Protein AF-A0A7Y6PJ23-F1 (afdb_monomer_lite)

Secondary structure (DSSP, 8-state):
--HHHHHHHHHHHHHHHHHHHHHHHT-TT---EEEEEEEEEEETTEEEEEEEEEEEETTTTEEEEEEESSSPPGGG-

InterPro domains:
  IPR004291 Transposase IS66, central domain [PF03050] (1-74)

Structure (mmCIF, N/CA/C/O backbone):
data_AF-A0A7Y6PJ23-F1
#
_entry.id   AF-A0A7Y6PJ23-F1
#
loop_
_atom_site.group_PDB
_atom_site.id
_atom_site.type_symbol
_atom_site.label_atom_id
_atom_site.label_alt_id
_atom_site.label_comp_id
_atom_site.label_asym_id
_atom_site.label_entity_id
_atom_site.label_seq_id
_atom_site.pdbx_PDB_ins_code
_atom_site.Cartn_x
_atom_site.Cartn_y
_atom_site.Cartn_z
_atom_site.occupancy
_atom_site.B_iso_or_equiv
_atom_site.auth_seq_id
_atom_site.auth_comp_id
_atom_site.auth_asym_id
_atom_site.auth_atom_id
_atom_site.pdbx_PDB_model_num
ATOM 1 N N . ASN A 1 1 ? 17.918 17.939 -18.911 1.00 62.03 1 ASN A N 1
ATOM 2 C CA . ASN A 1 1 ? 16.671 17.804 -18.123 1.00 62.03 1 ASN A CA 1
ATOM 3 C C . ASN A 1 1 ? 15.753 16.784 -18.774 1.00 62.03 1 ASN A C 1
ATOM 5 O O . ASN A 1 1 ? 15.002 17.123 -19.671 1.00 62.03 1 ASN A O 1
ATOM 9 N N . THR A 1 2 ? 15.863 15.520 -18.378 1.00 88.06 2 THR A N 1
ATOM 10 C CA . THR A 1 2 ? 15.125 14.394 -18.973 1.00 88.06 2 THR A CA 1
ATOM 11 C C . THR A 1 2 ? 13.858 14.075 -18.173 1.00 88.06 2 THR A C 1
ATOM 13 O O . THR A 1 2 ? 13.839 14.261 -16.957 1.00 88.06 2 THR A O 1
ATOM 16 N N . LEU A 1 3 ? 12.827 13.524 -18.827 1.00 92.69 3 LEU A N 1
ATOM 17 C CA . LEU A 1 3 ? 11.572 13.052 -18.208 1.00 92.69 3 LEU A CA 1
ATOM 18 C C . LEU A 1 3 ? 11.808 12.208 -16.942 1.00 92.69 3 LEU A C 1
ATOM 20 O O . LEU A 1 3 ? 11.143 12.385 -15.927 1.00 92.69 3 LEU A O 1
ATOM 24 N N . ARG A 1 4 ? 12.827 11.342 -16.967 1.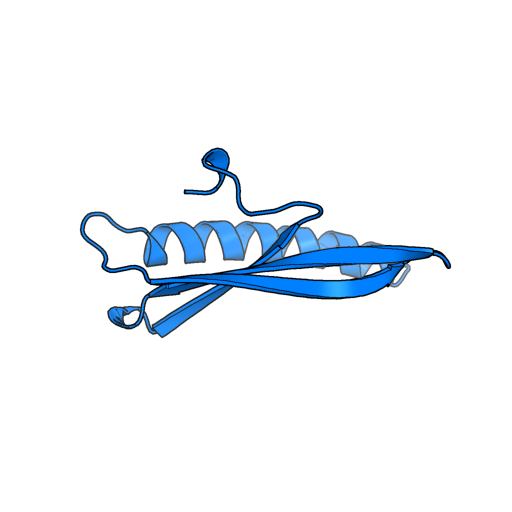00 91.19 4 ARG A N 1
ATOM 25 C CA . ARG A 1 4 ? 13.225 10.508 -15.823 1.00 91.19 4 ARG A CA 1
ATOM 26 C C . ARG A 1 4 ? 13.557 11.320 -14.566 1.00 91.19 4 ARG A C 1
ATOM 28 O O . ARG A 1 4 ? 13.238 10.877 -13.467 1.00 91.19 4 ARG A O 1
ATOM 35 N N . ASN A 1 5 ? 14.184 12.486 -14.709 1.00 93.56 5 ASN A N 1
ATOM 36 C CA . ASN A 1 5 ? 14.542 13.331 -13.568 1.00 93.56 5 ASN A CA 1
ATOM 37 C C . ASN A 1 5 ? 13.308 14.026 -12.986 1.00 93.56 5 ASN A C 1
ATOM 39 O O . ASN A 1 5 ? 13.186 14.105 -11.767 1.00 93.56 5 ASN A O 1
ATOM 43 N N . TRP A 1 6 ? 12.376 14.460 -13.839 1.00 94.38 6 TRP A N 1
ATOM 44 C CA . TRP A 1 6 ? 11.086 14.998 -13.402 1.00 94.38 6 TRP A CA 1
ATOM 45 C C . TRP A 1 6 ? 10.265 13.954 -12.649 1.00 94.38 6 TRP A C 1
ATOM 47 O O . TRP A 1 6 ? 9.789 14.237 -11.556 1.00 94.38 6 TRP A O 1
ATOM 57 N N . LEU A 1 7 ? 10.189 12.725 -13.167 1.00 94.19 7 LEU A N 1
ATOM 58 C CA . LEU A 1 7 ? 9.495 11.623 -12.496 1.00 94.19 7 LEU A CA 1
ATOM 59 C C . LEU A 1 7 ? 10.138 11.261 -11.152 1.00 94.19 7 LEU A C 1
ATOM 61 O O . LEU A 1 7 ? 9.425 11.028 -10.183 1.00 94.19 7 LEU A O 1
ATOM 65 N N . LYS A 1 8 ? 11.476 11.252 -11.063 1.00 92.44 8 LYS A N 1
ATOM 66 C CA . LYS A 1 8 ? 12.177 11.023 -9.790 1.00 92.44 8 LYS A CA 1
ATOM 67 C C . LYS A 1 8 ? 11.866 12.105 -8.754 1.00 92.44 8 LYS A C 1
ATOM 69 O O . LYS A 1 8 ? 11.574 11.759 -7.619 1.00 92.44 8 LYS A O 1
ATOM 74 N N . LYS A 1 9 ? 11.900 13.384 -9.143 1.00 92.88 9 LYS A N 1
ATOM 75 C CA . LYS A 1 9 ? 11.557 14.498 -8.243 1.00 92.88 9 LYS A CA 1
ATOM 76 C C . LYS A 1 9 ? 10.086 14.457 -7.830 1.00 92.88 9 LYS A C 1
ATOM 78 O O 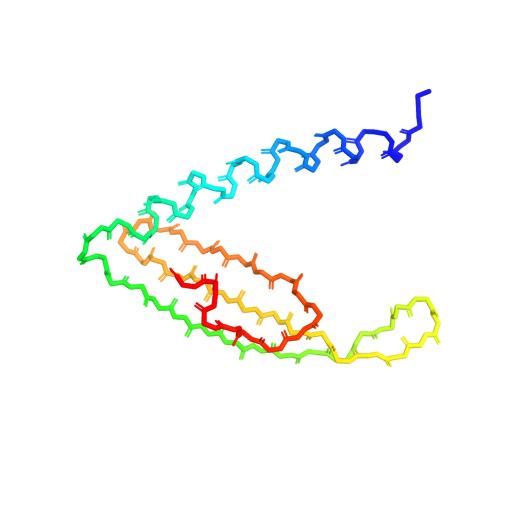. LYS A 1 9 ? 9.784 14.573 -6.652 1.00 92.88 9 LYS A O 1
ATOM 83 N N . GLY A 1 10 ? 9.184 14.235 -8.788 1.00 93.81 10 GLY A N 1
ATOM 84 C CA . GLY A 1 10 ? 7.749 14.098 -8.532 1.00 93.81 10 GLY A CA 1
ATOM 85 C C . GLY A 1 10 ? 7.435 12.953 -7.571 1.00 93.81 10 GLY A C 1
ATOM 86 O O . GLY A 1 10 ? 6.616 13.120 -6.674 1.00 93.81 10 GLY A O 1
ATOM 87 N N . LYS A 1 11 ? 8.142 11.822 -7.700 1.00 92.75 11 LYS A N 1
ATOM 88 C CA . LYS A 1 11 ? 8.019 10.702 -6.763 1.00 92.75 11 LYS A CA 1
ATOM 89 C C . LYS A 1 11 ? 8.313 11.124 -5.323 1.00 92.75 11 LYS A C 1
ATOM 91 O O . LYS A 1 11 ? 7.546 10.743 -4.453 1.00 92.75 11 LYS A O 1
ATOM 96 N N . THR A 1 12 ? 9.359 11.911 -5.071 1.00 93.31 12 THR A N 1
ATOM 97 C CA . THR A 1 12 ? 9.698 12.355 -3.708 1.00 93.31 12 THR A CA 1
ATOM 98 C C . THR A 1 12 ? 8.538 13.105 -3.049 1.00 93.31 12 THR A C 1
ATOM 100 O O . THR A 1 12 ? 8.146 12.756 -1.942 1.00 93.31 12 THR A O 1
ATOM 103 N N . TYR A 1 13 ? 7.920 14.054 -3.759 1.00 91.94 13 TYR A N 1
ATOM 104 C CA . TYR A 1 13 ? 6.762 14.791 -3.237 1.00 91.94 13 TYR A CA 1
ATOM 105 C C . TYR A 1 13 ? 5.543 13.891 -2.995 1.00 91.94 13 TYR A C 1
ATOM 107 O O . TYR A 1 13 ? 4.824 14.057 -2.013 1.00 91.94 13 TYR A O 1
ATOM 115 N N . LEU A 1 14 ? 5.301 12.926 -3.887 1.00 91.12 14 LEU A N 1
ATOM 116 C CA . LEU A 1 14 ? 4.208 11.968 -3.719 1.00 91.12 14 LEU A CA 1
ATOM 117 C C . LEU A 1 14 ? 4.454 11.018 -2.542 1.00 91.12 14 LEU A C 1
ATOM 119 O O . LEU A 1 14 ? 3.509 10.699 -1.826 1.00 91.12 14 LEU A O 1
ATOM 123 N N . ASP A 1 15 ? 5.699 10.594 -2.318 1.00 90.00 15 ASP A N 1
ATOM 124 C CA . ASP A 1 15 ? 6.064 9.736 -1.189 1.00 90.00 15 ASP A CA 1
ATOM 125 C C . ASP A 1 15 ? 5.807 10.462 0.149 1.00 90.00 15 ASP A C 1
ATOM 127 O O . ASP A 1 15 ? 5.203 9.884 1.054 1.00 90.00 15 ASP A O 1
ATOM 131 N N . GLU A 1 16 ? 6.162 11.748 0.256 1.00 92.69 16 GLU A N 1
ATOM 132 C CA . GLU A 1 16 ? 5.856 12.581 1.432 1.00 92.69 16 GLU A CA 1
ATOM 133 C C . GLU A 1 16 ? 4.345 12.750 1.651 1.00 92.69 16 GLU A C 1
ATOM 135 O O . GLU A 1 16 ? 3.850 12.602 2.772 1.00 92.69 16 GLU A O 1
ATOM 140 N N . LEU A 1 17 ? 3.584 12.996 0.578 1.00 91.69 17 LEU A N 1
ATOM 141 C CA . LEU A 1 17 ? 2.128 13.118 0.651 1.00 91.69 17 LEU A CA 1
ATOM 142 C C . LEU A 1 17 ? 1.469 11.819 1.139 1.00 91.69 17 LEU A C 1
ATOM 144 O O . LEU A 1 17 ? 0.544 11.863 1.949 1.00 91.69 17 LEU A O 1
ATOM 148 N N . VAL A 1 18 ? 1.951 10.659 0.684 1.00 89.88 18 VAL A N 1
ATOM 149 C CA . VAL A 1 18 ? 1.450 9.353 1.138 1.00 89.88 18 VAL A CA 1
ATOM 150 C C . VAL A 1 18 ? 1.674 9.169 2.640 1.00 89.88 18 VAL A C 1
ATOM 152 O O . VAL A 1 18 ? 0.779 8.656 3.310 1.00 89.88 18 VAL A O 1
ATOM 155 N N . CYS A 1 19 ? 2.805 9.618 3.193 1.00 90.69 19 CYS A N 1
ATOM 156 C CA . CYS A 1 19 ? 3.051 9.570 4.639 1.00 90.69 19 CYS A CA 1
ATOM 157 C C . CYS A 1 19 ? 2.009 10.377 5.431 1.00 90.69 19 CYS A C 1
ATOM 159 O O . CYS A 1 19 ? 1.471 9.879 6.420 1.00 90.69 19 CYS A O 1
ATOM 161 N N . VAL A 1 20 ? 1.674 11.586 4.972 1.00 92.50 20 VAL A N 1
ATOM 162 C CA . VAL A 1 20 ? 0.656 12.437 5.615 1.00 92.50 20 VAL A CA 1
ATOM 163 C C . VAL A 1 20 ? -0.746 11.838 5.473 1.00 92.50 20 VAL A C 1
ATOM 165 O O . VAL A 1 20 ? -1.511 11.790 6.432 1.00 92.50 20 VAL A O 1
ATOM 168 N N . LEU A 1 21 ? -1.100 11.326 4.292 1.00 91.31 21 LEU A N 1
ATOM 169 C CA . LEU A 1 21 ? -2.400 10.680 4.088 1.00 91.31 21 LEU A CA 1
ATOM 170 C C . LEU A 1 21 ? -2.553 9.428 4.956 1.00 91.31 21 LEU A C 1
ATOM 172 O O . LEU A 1 21 ? -3.639 9.184 5.484 1.00 91.31 21 LEU A O 1
ATOM 176 N N . LYS A 1 22 ? -1.474 8.656 5.137 1.00 90.88 22 LYS A N 1
ATOM 177 C CA . LYS A 1 22 ? -1.450 7.507 6.047 1.00 90.88 22 LYS A CA 1
ATOM 178 C C . LYS A 1 22 ? -1.693 7.919 7.491 1.00 90.88 22 LYS A C 1
ATOM 180 O O . LYS A 1 22 ? -2.536 7.301 8.128 1.00 90.88 22 LYS A O 1
ATOM 185 N N . SER A 1 23 ? -1.003 8.941 8.001 1.00 92.88 23 SER A N 1
ATOM 186 C CA . SER A 1 23 ? -1.174 9.358 9.400 1.00 92.88 23 SER A CA 1
ATOM 187 C C . SER A 1 23 ? -2.600 9.833 9.691 1.00 92.88 23 SER A C 1
ATOM 189 O O . SER A 1 23 ? -3.141 9.522 10.745 1.00 92.88 23 SER A O 1
ATOM 191 N N . ILE A 1 24 ? -3.245 10.502 8.729 1.00 91.88 24 ILE A N 1
ATOM 192 C CA . ILE A 1 24 ? -4.654 10.912 8.827 1.00 91.88 24 ILE A CA 1
ATOM 193 C C . ILE A 1 24 ? -5.597 9.703 8.752 1.00 91.88 24 ILE A C 1
ATOM 195 O O . ILE A 1 24 ? -6.591 9.639 9.473 1.00 91.88 24 ILE A O 1
ATOM 199 N N . ALA A 1 25 ? -5.325 8.750 7.856 1.00 91.88 25 ALA A N 1
ATOM 200 C CA . ALA A 1 25 ? -6.168 7.570 7.679 1.00 91.88 25 ALA A CA 1
ATOM 201 C C . ALA A 1 25 ? -6.069 6.587 8.856 1.00 91.88 25 ALA A C 1
ATOM 203 O O . ALA A 1 25 ? -7.051 5.905 9.139 1.00 91.88 25 ALA A O 1
ATOM 204 N N . LEU A 1 26 ? -4.907 6.521 9.512 1.00 92.19 26 LEU A N 1
ATOM 205 C CA . LEU A 1 26 ? -4.572 5.608 10.609 1.00 92.19 26 LEU A CA 1
ATOM 206 C C . LEU A 1 26 ? -4.566 6.299 11.981 1.00 92.19 26 LEU A C 1
ATOM 208 O O . LEU A 1 26 ? -3.960 5.794 12.924 1.00 92.19 26 LEU A O 1
ATOM 212 N N . GLU A 1 27 ? -5.208 7.461 12.108 1.00 94.56 27 GLU A N 1
ATOM 213 C CA . GLU A 1 27 ? -5.350 8.126 13.402 1.00 94.56 27 GLU A CA 1
ATOM 214 C C . GLU A 1 27 ? -5.987 7.172 14.422 1.00 94.56 27 GLU A C 1
ATOM 216 O O . GLU A 1 27 ? -6.835 6.348 14.064 1.00 94.56 27 GLU A O 1
ATOM 221 N N . LYS A 1 28 ? -5.567 7.274 15.687 1.00 93.25 28 LYS A N 1
ATOM 222 C CA . LYS A 1 28 ? -6.011 6.385 16.763 1.00 93.25 28 LYS A CA 1
ATOM 223 C C . LYS A 1 28 ? -7.539 6.234 16.763 1.00 93.25 28 LYS A C 1
ATOM 225 O O . LYS A 1 28 ? -8.267 7.204 16.579 1.00 93.25 28 LYS A O 1
ATOM 230 N N . ASP A 1 29 ? -7.993 4.998 16.961 1.00 93.56 29 ASP A N 1
ATOM 231 C CA . ASP A 1 29 ? -9.410 4.613 16.999 1.00 93.56 29 ASP A CA 1
ATOM 232 C C . ASP A 1 29 ? -10.157 4.766 15.651 1.00 93.56 29 ASP A C 1
ATOM 234 O O . ASP A 1 29 ? -11.378 4.609 15.586 1.00 93.56 29 ASP A O 1
ATOM 238 N N . SER A 1 30 ? -9.440 4.999 14.542 1.00 93.12 30 SER A N 1
ATOM 239 C CA . SER A 1 30 ? -10.026 4.988 13.196 1.00 93.12 30 SER A CA 1
ATOM 240 C C . SER A 1 30 ? -10.463 3.590 12.762 1.00 93.12 30 SER A C 1
ATOM 242 O O . SER A 1 30 ? -9.715 2.616 12.858 1.00 93.12 30 SER A O 1
ATOM 244 N N . ILE A 1 31 ? -11.649 3.506 12.155 1.00 94.75 31 ILE A N 1
ATOM 245 C CA . ILE A 1 31 ? -12.091 2.305 11.440 1.00 94.75 31 ILE A CA 1
ATOM 246 C C . ILE A 1 31 ? -11.517 2.347 10.022 1.00 94.75 31 ILE A C 1
ATOM 248 O O . ILE A 1 31 ? -11.927 3.164 9.193 1.00 94.75 31 ILE A O 1
ATOM 252 N N . VAL A 1 32 ? -10.585 1.437 9.740 1.00 94.31 32 VAL A N 1
ATOM 253 C CA . VAL A 1 32 ? -9.904 1.335 8.445 1.00 94.31 32 VAL A CA 1
ATOM 254 C C . VAL A 1 32 ? -10.177 -0.029 7.831 1.00 94.31 32 VAL A C 1
ATOM 256 O O . VAL A 1 32 ? -9.938 -1.070 8.441 1.00 94.31 32 VAL A O 1
ATOM 259 N N . ASN A 1 33 ? -10.686 -0.031 6.603 1.00 93.88 33 ASN A N 1
ATOM 260 C CA . ASN A 1 33 ? -10.854 -1.243 5.818 1.00 93.88 33 ASN A CA 1
ATOM 261 C C . ASN A 1 33 ? -9.576 -1.519 5.026 1.00 93.88 33 ASN A C 1
ATOM 263 O O . ASN A 1 33 ? -8.977 -0.602 4.468 1.00 93.88 33 ASN A O 1
ATOM 267 N N . CYS A 1 34 ? -9.189 -2.788 4.953 1.00 91.94 34 CYS A N 1
ATOM 268 C CA . CYS A 1 34 ? -8.029 -3.221 4.191 1.00 91.94 34 CYS A CA 1
ATOM 269 C C . CYS A 1 34 ? -8.436 -4.336 3.235 1.00 91.94 34 CYS A C 1
ATOM 271 O O . CYS A 1 34 ? -9.109 -5.271 3.666 1.00 91.94 34 CYS A O 1
ATOM 273 N N . ASP A 1 35 ? -7.980 -4.265 1.990 1.00 92.44 35 ASP A N 1
ATOM 274 C CA . ASP A 1 35 ? -8.195 -5.324 1.004 1.00 92.44 35 ASP A CA 1
ATOM 275 C C . ASP A 1 35 ? -6.935 -5.565 0.169 1.00 92.44 35 ASP A C 1
ATOM 277 O O . ASP A 1 35 ? -6.096 -4.670 0.036 1.00 92.44 35 ASP A O 1
ATOM 281 N N . GLU A 1 36 ? -6.795 -6.774 -0.370 1.00 91.62 36 GLU A N 1
ATOM 282 C CA . GLU A 1 36 ? -5.683 -7.176 -1.228 1.00 91.62 36 GLU A CA 1
ATOM 283 C C . GLU A 1 36 ? -6.197 -7.918 -2.461 1.00 91.62 36 GLU A C 1
ATOM 285 O O . GLU A 1 36 ? -6.965 -8.873 -2.379 1.00 91.62 36 GLU A O 1
ATOM 290 N N . THR A 1 37 ? -5.679 -7.525 -3.618 1.00 92.38 37 THR A N 1
ATOM 291 C CA . THR A 1 37 ? -5.840 -8.242 -4.875 1.00 92.38 37 THR A CA 1
ATOM 292 C C . THR A 1 37 ? -4.484 -8.467 -5.531 1.00 92.38 37 THR A C 1
ATOM 294 O O . THR A 1 37 ? -3.459 -7.904 -5.138 1.00 92.38 37 THR A O 1
ATOM 297 N N . TRP A 1 38 ? -4.451 -9.302 -6.560 1.00 92.00 38 TRP A N 1
ATOM 298 C CA . TRP A 1 38 ? -3.257 -9.505 -7.360 1.00 92.00 38 TRP A CA 1
ATOM 299 C C . TRP A 1 38 ? -3.602 -9.653 -8.832 1.00 92.00 38 TRP A C 1
ATOM 301 O O . TRP A 1 38 ? -4.647 -10.177 -9.205 1.00 92.00 38 TRP A O 1
ATOM 311 N N . CYS A 1 39 ? -2.676 -9.224 -9.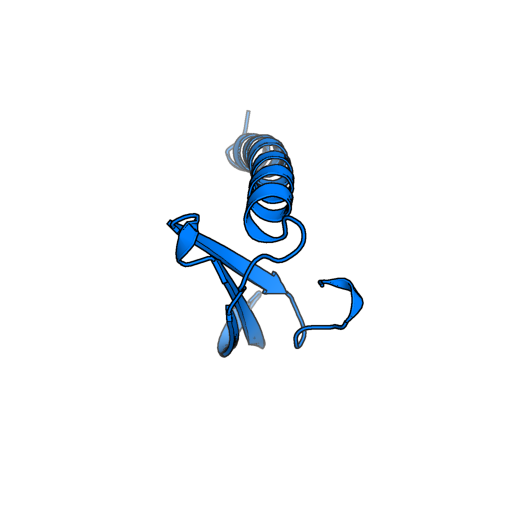683 1.00 90.50 39 CYS A N 1
ATOM 312 C CA . CYS A 1 39 ? -2.778 -9.389 -11.124 1.00 90.50 39 CYS A CA 1
ATOM 313 C C . CYS A 1 39 ? -1.449 -9.885 -11.702 1.00 90.50 39 CYS A C 1
ATOM 315 O O . CYS A 1 39 ? -0.364 -9.575 -11.201 1.00 90.50 39 CYS A O 1
ATOM 317 N N . LYS A 1 40 ? -1.528 -10.682 -12.769 1.00 91.69 40 LYS A N 1
ATOM 318 C CA . LYS A 1 40 ? -0.364 -11.114 -13.542 1.00 91.69 40 LYS A CA 1
ATOM 319 C C . LYS A 1 40 ? 0.039 -9.985 -14.495 1.00 91.69 40 LYS A C 1
ATOM 321 O O . LYS A 1 40 ? -0.652 -9.725 -15.472 1.00 91.69 40 LYS A O 1
ATOM 326 N N . VAL A 1 41 ? 1.172 -9.334 -14.236 1.00 90.06 41 VAL A N 1
ATOM 327 C CA . VAL A 1 41 ? 1.682 -8.209 -15.041 1.00 90.06 41 VAL A CA 1
ATOM 328 C C . VAL A 1 41 ? 2.940 -8.604 -15.812 1.00 90.06 41 VAL A C 1
ATOM 330 O O . VAL A 1 41 ? 3.767 -9.356 -15.296 1.00 90.06 41 VAL A O 1
ATOM 333 N N . ARG A 1 42 ? 3.117 -8.088 -17.035 1.00 91.25 42 ARG A N 1
ATOM 334 C CA . ARG A 1 42 ? 4.370 -8.226 -17.801 1.00 91.25 42 ARG A CA 1
ATOM 335 C C . ARG A 1 42 ? 5.305 -7.076 -17.425 1.00 91.25 42 ARG A C 1
ATOM 337 O O . ARG A 1 42 ? 4.992 -5.920 -17.690 1.00 91.25 42 ARG A O 1
ATOM 344 N N . LYS A 1 43 ? 6.440 -7.373 -16.794 1.00 84.94 43 LYS A N 1
ATOM 345 C CA . LYS A 1 43 ? 7.483 -6.398 -16.439 1.00 84.94 43 LYS A CA 1
ATOM 346 C C . LYS A 1 43 ? 8.802 -6.887 -17.020 1.00 84.94 43 LYS A C 1
ATOM 348 O O . LYS A 1 43 ? 9.130 -8.041 -16.818 1.00 84.94 43 LYS A O 1
ATOM 353 N N . TYR A 1 44 ? 9.538 -6.033 -17.733 1.00 85.38 44 TYR A N 1
ATOM 354 C CA . TYR A 1 44 ? 10.821 -6.396 -18.369 1.00 85.38 44 TYR A CA 1
ATOM 355 C C . TYR A 1 44 ? 10.771 -7.756 -19.084 1.00 85.38 44 TYR A C 1
ATOM 357 O O . TYR A 1 44 ? 11.585 -8.641 -18.837 1.00 85.38 44 TYR A O 1
ATOM 365 N N . ASP A 1 45 ? 9.742 -7.918 -19.910 1.00 91.12 45 ASP A N 1
ATOM 366 C CA . ASP A 1 45 ? 9.502 -9.095 -20.743 1.00 91.12 45 ASP A CA 1
ATOM 367 C C . ASP A 1 45 ? 9.181 -10.426 -20.037 1.00 91.12 45 ASP A C 1
ATOM 369 O O . ASP A 1 45 ? 8.955 -11.436 -20.693 1.00 91.12 45 ASP A O 1
ATOM 373 N N . HIS A 1 46 ? 9.037 -10.429 -18.710 1.00 90.69 46 HIS A N 1
ATOM 374 C CA . HIS A 1 46 ? 8.561 -11.583 -17.949 1.00 90.69 46 HIS A CA 1
ATOM 375 C C . HIS A 1 46 ? 7.223 -11.290 -17.268 1.00 90.69 46 HIS A C 1
ATOM 377 O O . HIS A 1 46 ? 6.940 -10.167 -16.843 1.00 90.69 46 HIS A O 1
ATOM 383 N N . TYR A 1 47 ? 6.379 -12.314 -17.144 1.00 91.00 47 TYR A N 1
ATOM 384 C CA . TYR A 1 47 ? 5.166 -12.212 -16.341 1.00 91.00 47 TYR A CA 1
ATOM 385 C C . TYR A 1 47 ? 5.471 -12.467 -14.874 1.00 91.00 47 TYR A C 1
ATOM 387 O O . TYR A 1 47 ? 6.159 -13.423 -14.528 1.00 91.00 47 TYR A O 1
ATOM 395 N N . LYS A 1 48 ? 4.891 -11.649 -14.004 1.00 88.19 48 LYS A N 1
ATOM 396 C CA . LYS A 1 48 ? 4.980 -11.819 -12.558 1.00 88.19 48 LYS A CA 1
ATOM 397 C C . LYS A 1 48 ? 3.657 -11.494 -11.886 1.00 88.19 48 LYS A C 1
ATOM 399 O O . LYS A 1 48 ? 2.854 -10.719 -12.404 1.00 88.19 48 LYS A O 1
ATOM 404 N N . LYS A 1 49 ? 3.448 -12.076 -10.711 1.00 88.69 49 LYS A N 1
ATOM 405 C CA . LYS A 1 49 ? 2.339 -11.722 -9.830 1.00 88.69 49 LYS A CA 1
ATOM 406 C C . LYS A 1 49 ? 2.666 -10.387 -9.156 1.00 88.69 49 LYS A C 1
ATOM 408 O O . LYS A 1 49 ? 3.694 -10.274 -8.494 1.00 88.69 49 LYS A O 1
ATOM 413 N N . CYS A 1 50 ? 1.827 -9.380 -9.360 1.00 88.12 50 CYS A N 1
ATOM 414 C CA . CYS A 1 50 ? 1.892 -8.110 -8.647 1.00 88.12 50 CYS A CA 1
ATOM 415 C C . CYS A 1 50 ? 0.693 -8.009 -7.723 1.00 88.12 50 CYS A C 1
ATOM 417 O O . CYS A 1 50 ? -0.439 -8.192 -8.167 1.00 88.12 50 CYS A O 1
ATOM 419 N N . TYR A 1 51 ? 0.962 -7.722 -6.458 1.00 88.50 51 TYR A N 1
ATOM 420 C CA . TYR A 1 51 ? -0.067 -7.501 -5.462 1.00 88.50 51 TYR A CA 1
ATOM 421 C C . TYR A 1 51 ? -0.373 -6.011 -5.387 1.00 88.50 51 TYR A C 1
ATOM 423 O O . TYR A 1 51 ? 0.514 -5.165 -5.533 1.00 88.50 51 TYR A O 1
ATOM 431 N N . ILE A 1 52 ? -1.649 -5.714 -5.199 1.00 89.94 52 ILE A N 1
ATOM 432 C CA . ILE A 1 52 ? -2.163 -4.377 -4.965 1.00 89.94 52 ILE A CA 1
ATOM 433 C C . ILE A 1 52 ? -3.021 -4.493 -3.723 1.00 89.94 52 ILE A C 1
ATOM 435 O O . ILE A 1 52 ? -3.952 -5.293 -3.689 1.00 89.94 52 ILE A O 1
ATOM 439 N N . TRP A 1 53 ? -2.723 -3.696 -2.713 1.00 90.75 53 TRP A N 1
ATOM 440 C CA . TRP A 1 53 ? -3.563 -3.621 -1.529 1.00 90.75 53 TRP A CA 1
ATOM 441 C C . TRP A 1 53 ? -3.938 -2.175 -1.250 1.00 90.75 53 TRP A C 1
ATOM 443 O O .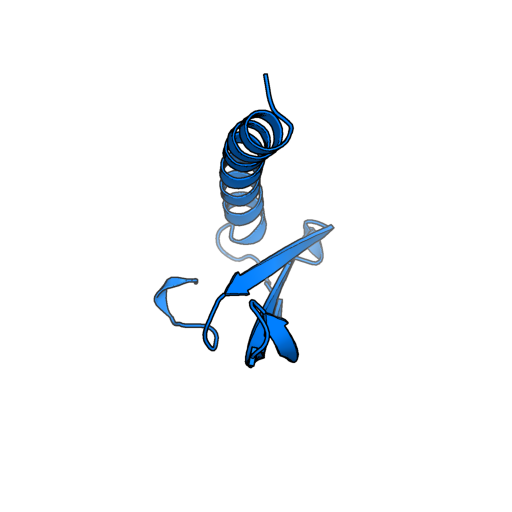 TRP A 1 53 ? -3.294 -1.237 -1.729 1.00 90.75 53 TRP A O 1
ATOM 453 N N . VAL A 1 54 ? -5.040 -2.001 -0.531 1.00 92.00 54 VAL A N 1
ATOM 454 C CA . VAL A 1 54 ? -5.645 -0.695 -0.290 1.00 92.00 54 VAL A CA 1
ATOM 455 C C . VAL A 1 54 ? -6.008 -0.536 1.179 1.00 92.00 54 VAL A C 1
ATOM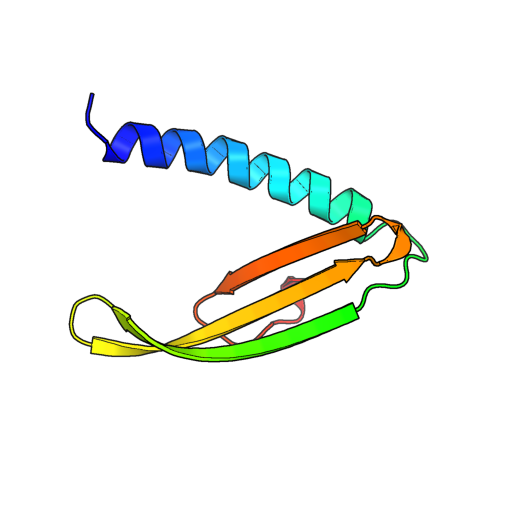 457 O O . VAL A 1 54 ? -6.521 -1.465 1.801 1.00 92.00 54 VAL A O 1
ATOM 460 N N . LEU A 1 55 ? -5.755 0.657 1.718 1.00 92.69 55 LEU A N 1
ATOM 461 C CA . LEU A 1 55 ? -6.300 1.131 2.989 1.00 92.69 55 LEU A CA 1
ATOM 462 C C . LEU A 1 55 ? -7.407 2.135 2.695 1.00 92.69 55 LEU A C 1
ATOM 464 O O . LEU A 1 55 ? -7.163 3.146 2.037 1.00 92.69 55 LEU A O 1
ATOM 468 N N . VAL A 1 56 ? -8.614 1.867 3.181 1.00 94.81 56 VAL A N 1
ATOM 469 C CA . VAL A 1 56 ? -9.777 2.732 2.995 1.00 94.81 56 VAL A CA 1
ATOM 470 C C . VAL A 1 56 ? -10.269 3.204 4.353 1.00 94.81 56 VAL A C 1
ATOM 472 O O . VAL A 1 56 ? -10.761 2.411 5.154 1.00 94.81 56 VAL A O 1
ATOM 475 N N . ASN A 1 57 ? -10.196 4.509 4.591 1.00 95.88 57 ASN A N 1
ATOM 476 C CA . ASN A 1 57 ? -10.867 5.148 5.714 1.00 95.88 57 ASN A CA 1
ATOM 477 C C . ASN A 1 57 ? -12.078 5.918 5.172 1.00 95.88 57 ASN A C 1
ATOM 479 O O . ASN A 1 57 ? -11.955 6.990 4.573 1.00 95.88 57 ASN A O 1
ATOM 483 N N . LYS A 1 58 ? -13.275 5.353 5.372 1.00 95.06 58 LYS A N 1
ATOM 484 C CA . LYS A 1 58 ? -14.527 5.927 4.853 1.00 95.06 58 LYS A CA 1
ATOM 485 C C . LYS A 1 58 ? -14.877 7.263 5.511 1.00 95.06 58 LYS A C 1
ATOM 487 O O . LYS A 1 58 ? -15.388 8.147 4.829 1.00 95.06 58 LYS A O 1
ATOM 492 N N . ALA A 1 59 ? -14.572 7.429 6.800 1.00 94.69 59 ALA A N 1
ATOM 493 C CA . ALA A 1 59 ? -14.839 8.666 7.535 1.00 94.69 59 ALA A CA 1
ATOM 494 C C . ALA A 1 59 ? -13.970 9.825 7.021 1.00 94.69 59 ALA A C 1
ATOM 496 O O . ALA A 1 59 ? -14.458 10.935 6.822 1.00 94.69 59 ALA A O 1
ATOM 497 N N . ARG A 1 60 ? -12.694 9.544 6.729 1.00 93.81 60 ARG A N 1
ATOM 498 C CA . ARG A 1 60 ? -11.739 10.501 6.148 1.00 93.81 60 ARG A CA 1
ATOM 499 C C . ARG A 1 60 ? -11.863 10.644 4.627 1.00 93.81 60 ARG A C 1
ATOM 501 O O . ARG A 1 60 ? -11.228 11.526 4.060 1.00 93.81 60 ARG A O 1
ATOM 508 N N . LYS A 1 61 ? -12.688 9.816 3.972 1.00 93.81 61 LYS A N 1
ATOM 509 C CA . LYS A 1 61 ? -12.841 9.734 2.506 1.00 93.81 61 LYS A CA 1
ATOM 510 C C . LYS A 1 61 ? -11.505 9.509 1.787 1.00 93.81 61 LYS A C 1
ATOM 512 O O . LYS A 1 61 ? -11.271 10.055 0.711 1.00 93.81 61 LYS A O 1
ATOM 517 N N . THR A 1 62 ? -10.630 8.702 2.382 1.00 92.88 62 THR A N 1
ATOM 518 C CA . THR A 1 62 ? -9.310 8.388 1.829 1.00 92.88 62 THR A CA 1
ATOM 519 C C . THR A 1 62 ? -9.224 6.925 1.412 1.00 92.88 62 THR A C 1
ATOM 521 O O . THR A 1 62 ? -9.703 6.028 2.107 1.00 92.88 62 THR A O 1
ATOM 524 N N . ALA A 1 63 ? -8.595 6.694 0.260 1.00 93.69 63 ALA A N 1
ATOM 525 C CA . ALA A 1 63 ? -8.203 5.379 -0.225 1.00 93.69 63 ALA A CA 1
ATOM 526 C C . ALA A 1 63 ? -6.735 5.448 -0.656 1.00 93.69 63 ALA A C 1
ATOM 528 O O . ALA A 1 63 ? -6.384 6.227 -1.543 1.00 93.69 63 ALA A O 1
ATOM 529 N N . ILE A 1 64 ? -5.877 4.667 -0.005 1.00 92.06 64 ILE A N 1
ATOM 530 C CA . ILE A 1 64 ? -4.434 4.664 -0.252 1.00 92.06 64 ILE A CA 1
ATOM 531 C C . ILE A 1 64 ? -4.060 3.306 -0.828 1.00 92.06 64 ILE A C 1
ATOM 533 O O . ILE A 1 64 ? -4.236 2.287 -0.164 1.00 92.06 64 ILE A O 1
ATOM 537 N N . PHE A 1 65 ? -3.569 3.304 -2.066 1.00 90.25 65 PHE A N 1
ATOM 538 C CA . PHE A 1 65 ? -3.162 2.099 -2.784 1.00 90.25 65 PHE A CA 1
ATOM 539 C C . PHE A 1 65 ? -1.659 1.878 -2.684 1.00 90.25 65 PHE A C 1
ATOM 541 O O . PHE A 1 65 ? -0.867 2.813 -2.818 1.00 90.25 65 PHE A O 1
ATOM 548 N N . PHE A 1 66 ? -1.277 0.618 -2.543 1.00 85.88 66 PHE A N 1
ATOM 549 C CA . PHE A 1 66 ? 0.104 0.185 -2.426 1.00 85.88 66 PHE A CA 1
ATOM 550 C C . PHE A 1 66 ? 0.427 -0.842 -3.496 1.00 85.88 66 PHE A C 1
ATOM 552 O O . PHE A 1 66 ? -0.359 -1.747 -3.773 1.00 85.88 66 PHE A O 1
ATOM 559 N N . TYR A 1 67 ? 1.606 -0.682 -4.089 1.00 83.31 67 TYR A N 1
ATOM 560 C 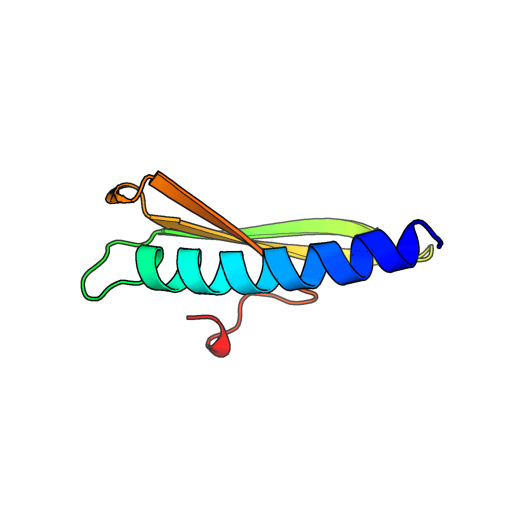CA . TYR A 1 67 ? 2.099 -1.510 -5.181 1.00 83.31 67 TYR A CA 1
ATOM 561 C C . TYR A 1 67 ? 3.440 -2.108 -4.774 1.00 83.31 67 TYR A C 1
ATOM 563 O O . TYR A 1 67 ? 4.490 -1.497 -4.978 1.00 83.31 67 TYR A O 1
ATOM 571 N N . GLU A 1 68 ? 3.407 -3.306 -4.202 1.00 69.50 68 GLU A N 1
ATOM 572 C CA . GLU A 1 68 ? 4.608 -4.000 -3.738 1.00 69.50 68 GLU A CA 1
ATOM 573 C C . GLU A 1 68 ? 4.831 -5.318 -4.487 1.00 69.50 68 GLU A C 1
ATOM 575 O O . GLU A 1 68 ? 3.927 -5.917 -5.077 1.00 69.50 68 GLU A O 1
ATOM 580 N N . ASN A 1 69 ? 6.086 -5.776 -4.503 1.00 64.12 69 ASN A N 1
ATOM 581 C CA . ASN A 1 69 ? 6.433 -7.099 -5.021 1.00 64.12 69 ASN A CA 1
ATOM 582 C C . ASN A 1 69 ? 6.263 -8.140 -3.906 1.00 64.12 69 ASN A C 1
ATOM 584 O O . ASN A 1 69 ? 7.245 -8.711 -3.447 1.00 64.12 69 ASN A O 1
ATOM 588 N N . GLY A 1 70 ? 5.033 -8.363 -3.455 1.00 68.25 70 GLY A N 1
ATOM 589 C CA . GLY A 1 70 ? 4.736 -9.323 -2.394 1.00 68.25 70 GLY A CA 1
ATOM 590 C C . GLY A 1 70 ? 3.348 -9.105 -1.806 1.00 68.25 70 GLY A C 1
ATOM 591 O O . GLY A 1 70 ? 2.761 -8.045 -2.001 1.00 68.25 70 GLY A O 1
ATOM 592 N N . SER A 1 71 ? 2.825 -10.118 -1.120 1.00 65.12 71 SER A N 1
ATOM 593 C CA . SER A 1 71 ? 1.606 -9.980 -0.317 1.00 65.12 71 SER A CA 1
ATOM 594 C C . SER A 1 71 ? 1.844 -9.025 0.854 1.00 65.12 71 SER A C 1
ATOM 596 O O . SER A 1 71 ? 2.971 -8.911 1.341 1.00 65.12 71 SER A O 1
ATOM 598 N N . ARG A 1 72 ? 0.782 -8.386 1.341 1.00 70.12 72 ARG A N 1
ATOM 599 C CA . ARG A 1 72 ? 0.795 -7.456 2.472 1.00 70.12 72 ARG A CA 1
ATOM 600 C C . ARG A 1 72 ? 1.457 -8.084 3.706 1.00 70.12 72 ARG A C 1
ATOM 602 O O . ARG A 1 72 ? 0.958 -9.065 4.258 1.00 70.12 72 ARG A O 1
ATOM 609 N N . GLY A 1 73 ? 2.563 -7.488 4.152 1.00 67.38 73 GLY A N 1
ATOM 610 C CA . GLY A 1 73 ? 3.242 -7.836 5.405 1.00 67.38 73 GLY A CA 1
ATOM 611 C C . GLY A 1 73 ? 2.596 -7.189 6.636 1.00 67.38 73 GLY A C 1
ATOM 612 O O . GLY A 1 73 ? 1.716 -6.338 6.516 1.00 67.38 73 GLY A O 1
ATOM 613 N N . ARG A 1 74 ? 3.043 -7.574 7.840 1.00 66.94 74 ARG A N 1
ATOM 614 C CA . ARG A 1 74 ? 2.663 -6.878 9.087 1.00 66.94 74 ARG A CA 1
ATOM 615 C C . ARG A 1 74 ? 3.343 -5.518 9.235 1.00 66.94 74 ARG A C 1
ATOM 617 O O . ARG A 1 74 ? 2.751 -4.643 9.841 1.00 66.94 74 ARG A O 1
ATOM 624 N N . ASP A 1 75 ? 4.513 -5.336 8.627 1.00 64.12 75 ASP A N 1
ATOM 625 C CA . ASP A 1 75 ? 5.331 -4.115 8.732 1.00 64.12 75 ASP A CA 1
ATOM 626 C C . ASP A 1 75 ? 4.706 -2.880 8.058 1.00 64.12 75 ASP A C 1
ATOM 628 O O . ASP A 1 75 ? 5.285 -1.796 8.075 1.00 64.12 75 ASP A O 1
ATOM 632 N N . VAL A 1 76 ? 3.549 -3.049 7.409 1.00 57.75 76 VAL A N 1
ATOM 633 C CA . VAL A 1 76 ? 2.855 -1.995 6.660 1.00 57.75 76 VAL A CA 1
ATOM 634 C C . VAL A 1 76 ? 1.593 -1.470 7.351 1.00 57.75 76 VAL A C 1
ATOM 636 O O . VAL A 1 76 ? 0.976 -0.536 6.829 1.00 57.75 76 VAL A O 1
ATOM 639 N N . LEU A 1 77 ? 1.240 -2.055 8.503 1.00 58.56 77 LEU A N 1
ATOM 640 C CA . LEU A 1 77 ? 0.245 -1.562 9.463 1.00 58.56 77 LEU A CA 1
ATOM 641 C C . LEU A 1 77 ? 0.940 -0.727 10.542 1.00 58.56 77 LEU A C 1
ATOM 643 O O . LEU A 1 77 ? 0.361 0.318 10.905 1.00 58.56 77 LEU A O 1
#

pLDDT: mean 87.85, std 9.76, range [57.75, 95.88]

Organism: Phocaeicola vulgatus (NCBI:txid821)

Radius of gyration: 15.06 Å; chains: 1; bounding box: 32×30×38 Å

Foldseek 3Di:
DDPVVVVVVVVVVVVVVLVVLVCVCPPPPFDKDKDKDWDFDQDPNDTDIWMKMWIDRVVSRDIDIDTDRDDDDPVVD

Sequence (77 aa):
NTLRNWLKKGKTYLDELVCVLKSIALEKDSIVNCDETWCKVRKYDHYKKCYIWVLVNKARKTAIFFYENGSRGRDVL